Protein AF-A0A251PE05-F1 (afdb_monomer_lite)

Structure (mmCIF, N/CA/C/O backbone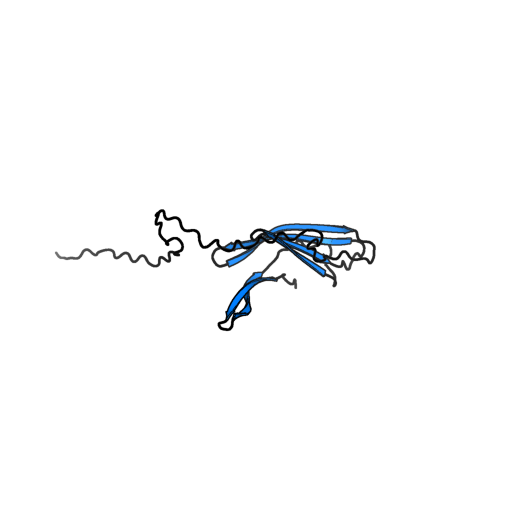):
data_AF-A0A251PE05-F1
#
_entry.id   AF-A0A251PE05-F1
#
loop_
_atom_site.group_PDB
_atom_site.id
_atom_site.type_symbol
_atom_site.label_atom_id
_atom_site.label_alt_id
_atom_site.label_comp_id
_atom_site.label_asym_id
_atom_site.label_entity_id
_atom_site.label_seq_id
_atom_site.pdbx_PDB_ins_code
_atom_site.Cartn_x
_atom_site.Cartn_y
_atom_site.Cartn_z
_atom_site.occupancy
_atom_site.B_iso_or_equiv
_atom_site.auth_seq_id
_atom_site.auth_comp_id
_atom_site.auth_asym_id
_atom_site.auth_atom_id
_atom_site.pdbx_PDB_model_num
ATOM 1 N N . MET A 1 1 ? -2.416 17.871 -9.476 1.00 34.09 1 MET A N 1
ATOM 2 C CA . MET A 1 1 ? -3.006 17.871 -8.120 1.00 34.09 1 MET A CA 1
ATOM 3 C C . MET A 1 1 ? -2.885 16.448 -7.616 1.00 34.09 1 MET A C 1
ATOM 5 O O . MET A 1 1 ? -3.529 15.581 -8.189 1.00 34.09 1 MET A O 1
ATOM 9 N N . PHE A 1 2 ? -1.984 16.193 -6.669 1.00 45.25 2 PHE A N 1
ATOM 10 C CA . PHE A 1 2 ? -1.748 14.848 -6.146 1.00 45.25 2 PHE A CA 1
ATOM 11 C C . PHE A 1 2 ? -3.002 14.372 -5.404 1.00 45.25 2 PHE A C 1
ATOM 13 O O . PHE A 1 2 ? -3.528 15.097 -4.556 1.00 45.25 2 PHE A O 1
ATOM 20 N N . LYS A 1 3 ? -3.523 13.194 -5.762 1.00 50.09 3 LYS A N 1
ATOM 21 C CA . LYS A 1 3 ? -4.508 12.508 -4.925 1.00 50.09 3 LYS A CA 1
ATOM 22 C C . LYS A 1 3 ? -3.744 12.027 -3.699 1.00 50.09 3 LYS A C 1
ATOM 24 O O . LYS A 1 3 ? -2.828 11.228 -3.828 1.00 50.09 3 LYS A O 1
ATOM 29 N N . VAL A 1 4 ? -4.083 12.569 -2.539 1.00 58.62 4 VAL A N 1
ATOM 30 C CA . VAL A 1 4 ? -3.604 12.024 -1.272 1.00 58.62 4 VAL A CA 1
ATOM 31 C C . VAL A 1 4 ? -4.380 10.733 -1.046 1.00 58.62 4 VAL A C 1
ATOM 33 O O . VAL A 1 4 ? -5.612 10.777 -1.038 1.00 58.62 4 VAL A O 1
ATOM 36 N N . ASP A 1 5 ? -3.676 9.611 -0.911 1.00 68.25 5 ASP A N 1
ATOM 37 C CA . ASP A 1 5 ? -4.307 8.331 -0.595 1.00 68.25 5 ASP A CA 1
ATOM 38 C C . ASP A 1 5 ? -4.992 8.441 0.787 1.00 68.25 5 ASP A C 1
ATOM 40 O O . ASP A 1 5 ? -4.461 9.027 1.741 1.00 68.25 5 ASP A O 1
ATOM 44 N N . GLU A 1 6 ? -6.231 7.952 0.869 1.00 74.56 6 GLU A N 1
ATOM 45 C CA . GLU A 1 6 ? -7.072 8.020 2.066 1.00 74.56 6 GLU A CA 1
ATOM 46 C C . GLU A 1 6 ? -7.313 6.608 2.594 1.00 74.56 6 GLU A C 1
ATOM 48 O O . GLU A 1 6 ? -7.803 5.747 1.866 1.00 74.56 6 GLU A O 1
ATOM 53 N N . ILE A 1 7 ? -7.026 6.384 3.878 1.00 77.69 7 ILE A N 1
ATOM 54 C CA . ILE A 1 7 ? -7.301 5.106 4.541 1.00 77.69 7 ILE A CA 1
ATOM 55 C C . ILE A 1 7 ? -8.553 5.265 5.398 1.00 77.69 7 ILE A C 1
ATOM 57 O O . ILE A 1 7 ? -8.659 6.182 6.216 1.00 77.69 7 ILE A O 1
ATOM 61 N N . ILE A 1 8 ? -9.525 4.373 5.212 1.00 80.25 8 ILE A N 1
ATOM 62 C CA . ILE A 1 8 ? -10.790 4.394 5.950 1.00 80.25 8 ILE A CA 1
ATOM 63 C C . ILE A 1 8 ? -10.876 3.139 6.811 1.00 80.25 8 ILE A C 1
ATOM 65 O O . ILE A 1 8 ? -10.857 2.025 6.294 1.00 80.25 8 ILE A O 1
ATOM 69 N N . ALA A 1 9 ? -11.005 3.330 8.123 1.00 78.50 9 ALA A N 1
ATOM 70 C CA . ALA A 1 9 ? -11.204 2.238 9.062 1.00 78.50 9 ALA A CA 1
ATOM 71 C C . ALA A 1 9 ? -12.698 1.976 9.273 1.00 78.50 9 ALA A C 1
ATOM 73 O O . ALA A 1 9 ? -13.476 2.901 9.538 1.00 78.50 9 ALA A O 1
ATOM 74 N N . TYR A 1 10 ? -13.083 0.703 9.209 1.00 82.25 10 TYR A N 1
ATOM 75 C CA . TYR A 1 10 ? -14.439 0.246 9.485 1.00 82.25 10 TYR A CA 1
ATOM 76 C C . TYR A 1 10 ? -14.456 -0.751 10.643 1.00 82.25 10 TYR A C 1
ATOM 78 O O . TYR A 1 10 ? -13.559 -1.574 10.790 1.00 82.25 10 TYR A O 1
ATOM 86 N N . PHE A 1 11 ? -15.521 -0.699 11.433 1.00 79.38 11 PHE A N 1
ATOM 87 C CA . PHE A 1 11 ? -15.860 -1.684 12.445 1.00 79.38 11 PHE A CA 1
ATOM 88 C C . PHE A 1 11 ? -17.027 -2.536 11.952 1.00 79.38 11 PHE A C 1
ATOM 90 O O . PHE A 1 11 ? -18.100 -2.009 11.639 1.00 79.38 11 PHE A O 1
ATOM 97 N N . LEU A 1 12 ? -16.829 -3.853 11.897 1.00 88.38 12 LEU A N 1
ATOM 98 C CA . LEU A 1 12 ? -17.906 -4.792 11.616 1.00 88.38 12 LEU A CA 1
ATOM 99 C C . LEU A 1 12 ? -18.671 -5.074 12.908 1.00 88.38 12 LEU A C 1
ATOM 101 O O . LEU A 1 12 ? -18.186 -5.754 13.808 1.00 88.38 12 LEU A O 1
ATOM 105 N N . LYS A 1 13 ? -19.897 -4.566 12.991 1.00 89.56 13 LYS A N 1
ATOM 106 C CA . LYS A 1 13 ? -20.795 -4.825 14.111 1.00 89.56 13 LYS A CA 1
ATOM 107 C C . LYS A 1 13 ? -21.740 -5.966 13.759 1.00 89.56 13 LYS A C 1
ATOM 109 O O . LYS A 1 13 ? -22.472 -5.884 12.775 1.00 89.56 13 LYS A O 1
ATOM 114 N N . ARG A 1 14 ? -21.761 -6.996 14.602 1.00 91.12 14 ARG A N 1
ATOM 115 C CA . ARG A 1 14 ? -22.740 -8.087 14.568 1.00 91.12 14 ARG A CA 1
ATOM 116 C C . ARG A 1 14 ? -23.837 -7.816 15.597 1.00 91.12 14 ARG A C 1
ATOM 118 O O . ARG A 1 14 ? -23.546 -7.442 16.731 1.00 91.12 14 ARG A O 1
ATOM 125 N N . LYS A 1 15 ? -25.095 -8.017 15.214 1.00 90.56 15 LYS A N 1
ATOM 126 C CA . LYS A 1 15 ? -26.261 -7.967 16.099 1.00 90.56 15 LYS A CA 1
ATOM 127 C C . LYS A 1 15 ? -27.086 -9.232 15.891 1.00 90.56 15 LYS A C 1
ATOM 129 O O . LYS A 1 15 ? -27.412 -9.564 14.758 1.00 90.56 15 LYS A O 1
ATOM 134 N N . VAL A 1 16 ? -27.421 -9.918 16.979 1.00 88.62 16 VAL A N 1
ATOM 135 C CA . VAL A 1 16 ? -28.413 -10.999 16.958 1.00 88.62 16 VAL A CA 1
ATOM 136 C C . VAL A 1 16 ? -29.773 -10.366 17.230 1.00 88.62 16 VAL A C 1
ATOM 138 O O . VAL A 1 16 ? -29.917 -9.598 18.182 1.00 88.62 16 VAL A O 1
ATOM 141 N N . ASN A 1 17 ? -30.727 -10.613 16.345 1.00 85.81 17 ASN A N 1
ATOM 142 C CA . ASN A 1 17 ? -32.100 -10.156 16.474 1.00 85.81 17 ASN A CA 1
ATOM 143 C C . ASN A 1 17 ? -32.926 -11.186 17.253 1.00 85.81 17 ASN A C 1
ATOM 145 O O . ASN A 1 17 ? -32.530 -12.345 17.387 1.00 85.81 17 ASN A O 1
ATOM 149 N N . ASP A 1 18 ? -34.085 -10.753 17.743 1.00 87.56 18 ASP A N 1
ATOM 150 C CA . ASP A 1 18 ? -34.964 -11.567 18.591 1.00 87.56 18 ASP A CA 1
ATOM 151 C C . ASP A 1 18 ? -35.447 -12.852 17.889 1.00 87.56 18 ASP A C 1
ATOM 153 O O . ASP A 1 18 ? -35.665 -13.867 18.545 1.00 87.56 18 ASP A O 1
ATOM 157 N N . ASP A 1 19 ? -35.504 -12.844 16.553 1.00 86.88 19 ASP A N 1
ATOM 158 C CA . ASP A 1 19 ? -35.869 -13.993 15.710 1.00 86.88 19 ASP A CA 1
ATOM 159 C C . ASP A 1 19 ? -34.693 -14.957 15.428 1.00 86.88 19 ASP A C 1
ATOM 161 O O . ASP A 1 19 ? -34.750 -15.762 14.503 1.00 86.88 19 ASP A O 1
ATOM 165 N N . CYS A 1 20 ? -33.593 -14.862 16.187 1.00 78.12 20 CYS A N 1
ATOM 166 C CA . CYS A 1 20 ? -32.314 -15.553 15.944 1.00 78.12 20 CYS A CA 1
ATOM 167 C C . CYS A 1 20 ? -31.598 -15.176 14.631 1.00 78.12 20 CYS A C 1
ATOM 169 O O . CYS A 1 20 ? -30.539 -15.732 14.329 1.00 78.12 20 CYS A O 1
ATOM 171 N N . ASP A 1 21 ? -32.107 -14.192 13.890 1.00 88.88 21 ASP A N 1
ATOM 172 C CA . ASP A 1 21 ? -31.444 -13.646 12.710 1.00 88.88 21 ASP A CA 1
ATOM 173 C C . ASP A 1 21 ? -30.187 -12.855 13.086 1.00 88.88 21 ASP A C 1
ATOM 175 O O . ASP A 1 21 ? -30.167 -12.077 14.043 1.00 88.88 21 ASP A O 1
ATOM 179 N N . ILE A 1 22 ? -29.125 -13.009 12.297 1.00 91.12 22 ILE A N 1
ATOM 180 C CA . ILE A 1 22 ? -27.871 -12.279 12.489 1.00 91.12 22 ILE A CA 1
ATOM 181 C C . ILE A 1 22 ? -27.808 -11.132 11.482 1.00 91.12 22 ILE A C 1
ATOM 183 O O . ILE A 1 22 ? -27.758 -11.349 10.274 1.00 91.12 22 ILE A O 1
ATOM 187 N N . ALA A 1 23 ? -27.761 -9.900 11.984 1.00 91.69 23 ALA A N 1
ATOM 188 C CA . ALA A 1 23 ? -27.522 -8.705 11.190 1.00 91.69 23 ALA A CA 1
ATOM 189 C C . ALA A 1 23 ? -26.065 -8.245 11.334 1.00 91.69 23 ALA A C 1
ATOM 191 O O . ALA A 1 23 ? -25.534 -8.143 12.443 1.00 91.69 23 ALA A O 1
ATOM 192 N N . TYR A 1 24 ? -25.441 -7.911 10.208 1.00 91.12 24 TYR A N 1
ATOM 193 C CA . TYR A 1 24 ? -24.123 -7.288 10.159 1.00 91.12 24 TYR A CA 1
ATOM 194 C C . TYR A 1 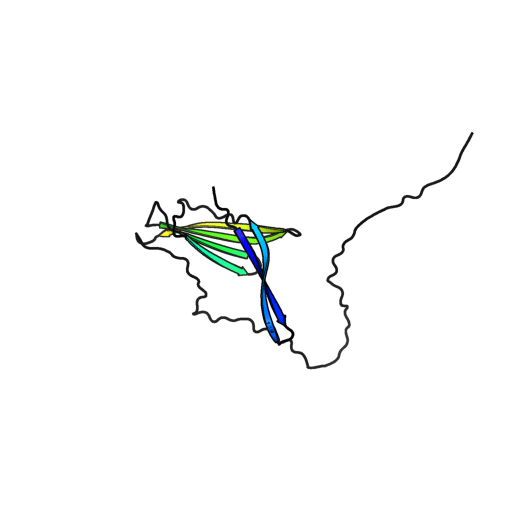24 ? -24.258 -5.846 9.677 1.00 91.12 24 TYR A C 1
ATOM 196 O O . TYR A 1 24 ? -25.009 -5.556 8.748 1.00 91.12 24 TYR A O 1
ATOM 204 N N . SER A 1 25 ? -23.515 -4.934 10.294 1.00 90.69 25 SER A N 1
ATOM 205 C CA . SER A 1 25 ? -23.417 -3.543 9.853 1.00 90.69 25 SER A CA 1
ATOM 206 C C . SER A 1 25 ? -21.968 -3.083 9.897 1.00 90.69 25 SER A C 1
ATOM 208 O O . SER A 1 25 ? -21.287 -3.298 10.898 1.00 90.69 25 SER A O 1
ATOM 210 N N . LEU A 1 26 ? -21.518 -2.416 8.838 1.00 91.00 26 LEU A N 1
ATOM 211 C CA . LEU A 1 26 ? -20.235 -1.721 8.803 1.00 91.00 26 LEU A CA 1
ATOM 212 C C . LEU A 1 26 ? -20.417 -0.309 9.353 1.00 91.00 26 LEU A C 1
ATOM 214 O O . LEU A 1 26 ? -21.235 0.462 8.854 1.00 91.00 26 LEU A O 1
ATOM 218 N N . VAL A 1 27 ? -19.647 0.029 10.379 1.00 84.88 27 VAL A N 1
ATOM 219 C CA . VAL A 1 27 ? -19.604 1.370 10.961 1.00 84.88 27 VAL A CA 1
ATOM 220 C C . VAL A 1 27 ? -18.263 1.985 10.601 1.00 84.88 27 VAL A C 1
ATOM 222 O O . VAL A 1 27 ? -17.223 1.455 10.976 1.00 84.88 27 VAL A O 1
ATOM 225 N N . GLN A 1 28 ? -18.266 3.094 9.867 1.00 83.38 28 GLN A N 1
ATOM 226 C CA . GLN A 1 28 ? -17.037 3.840 9.615 1.00 83.38 28 GLN A CA 1
ATOM 227 C C . GLN A 1 28 ? -16.551 4.451 10.934 1.00 83.38 28 GLN A C 1
ATOM 229 O O . GLN A 1 28 ? -17.280 5.218 11.560 1.00 83.38 28 GLN A O 1
ATOM 234 N N . LEU A 1 29 ? -15.336 4.104 11.356 1.00 77.38 29 LEU A N 1
ATOM 235 C CA . LEU A 1 29 ? -14.752 4.607 12.598 1.00 77.38 29 LEU A CA 1
ATOM 236 C C . LEU A 1 29 ? -14.087 5.961 12.369 1.00 77.38 29 LEU A C 1
ATOM 238 O O . LEU A 1 29 ? -14.463 6.965 12.968 1.00 77.38 29 LEU A O 1
ATOM 242 N N . TYR A 1 30 ? -13.101 5.993 11.479 1.00 76.12 30 TYR A N 1
ATOM 243 C CA . TYR A 1 30 ? -12.327 7.191 11.194 1.00 76.12 30 TYR A CA 1
ATOM 244 C C . TYR A 1 30 ? -11.742 7.144 9.786 1.00 76.12 30 TYR A C 1
ATOM 246 O O . TYR A 1 30 ? -11.592 6.090 9.165 1.00 76.12 30 TYR A O 1
ATOM 254 N N . LYS A 1 31 ? -11.439 8.337 9.279 1.00 78.38 31 LYS A N 1
ATOM 255 C CA . LYS A 1 31 ? -10.793 8.562 7.992 1.00 78.38 31 LYS A CA 1
ATOM 256 C C . LYS A 1 31 ? -9.410 9.141 8.256 1.00 78.38 31 LYS A C 1
ATOM 258 O O . LYS A 1 31 ? -9.302 10.270 8.733 1.00 78.38 31 LYS A O 1
ATOM 263 N N . LEU A 1 32 ? -8.383 8.363 7.954 1.00 75.19 32 LEU A N 1
ATOM 264 C CA . LEU A 1 32 ? -6.993 8.772 8.061 1.00 75.19 32 LEU A CA 1
ATOM 265 C C . LEU A 1 32 ? -6.581 9.417 6.739 1.00 75.19 32 LEU A C 1
ATOM 267 O O . LEU A 1 32 ? -6.745 8.833 5.665 1.00 75.19 32 LEU A O 1
ATOM 271 N N . LYS A 1 33 ? -6.085 10.650 6.814 1.00 73.81 33 LYS A N 1
ATOM 272 C CA . LYS A 1 33 ? -5.537 11.355 5.655 1.00 73.81 33 LYS A CA 1
ATOM 273 C C . LYS A 1 33 ? -4.028 11.166 5.624 1.00 73.81 33 LYS A C 1
ATOM 275 O O . LYS A 1 33 ? -3.401 11.328 6.665 1.00 73.81 33 LYS A O 1
ATOM 280 N N . GLY A 1 34 ? -3.481 10.956 4.429 1.00 69.31 34 GLY A N 1
ATOM 281 C CA . GLY A 1 34 ? -2.052 11.127 4.184 1.00 69.31 34 GLY A CA 1
ATOM 282 C C . GLY A 1 34 ? -1.223 9.902 4.519 1.00 69.31 34 GLY A C 1
ATOM 283 O O . GLY A 1 34 ? -0.417 9.948 5.439 1.00 69.31 34 GLY A O 1
ATOM 284 N N . LEU A 1 35 ? -1.375 8.834 3.735 1.00 80.25 35 LEU A N 1
ATOM 285 C CA . LEU A 1 35 ? -0.299 7.855 3.647 1.00 80.25 35 LEU A CA 1
ATOM 286 C C . LEU A 1 35 ? 0.838 8.470 2.818 1.00 80.25 35 LEU A C 1
ATOM 288 O O . LEU A 1 35 ? 0.692 8.669 1.612 1.00 80.25 35 LEU A O 1
ATOM 292 N N . GLU A 1 36 ? 1.947 8.812 3.473 1.00 80.50 36 GLU A N 1
ATOM 293 C CA . GLU A 1 36 ? 3.154 9.284 2.794 1.00 80.50 36 GLU A CA 1
ATOM 294 C C . GLU A 1 36 ? 3.893 8.085 2.196 1.00 80.50 36 GLU A C 1
ATOM 296 O O . GLU A 1 36 ? 4.537 7.316 2.909 1.00 80.50 36 GLU A O 1
ATOM 301 N N . ILE A 1 37 ? 3.764 7.916 0.882 1.00 82.69 37 ILE A N 1
ATOM 302 C CA . ILE A 1 37 ? 4.447 6.876 0.112 1.00 82.69 37 ILE A CA 1
ATOM 303 C C . ILE A 1 37 ? 5.646 7.523 -0.573 1.00 82.69 37 ILE A C 1
ATOM 305 O O . ILE A 1 37 ? 5.508 8.579 -1.186 1.00 82.69 37 ILE A O 1
ATOM 309 N N . ALA A 1 38 ? 6.814 6.890 -0.491 1.00 83.88 38 ALA A N 1
ATOM 310 C CA . ALA A 1 38 ? 7.977 7.311 -1.252 1.00 83.88 38 ALA A CA 1
ATOM 311 C C . ALA A 1 38 ? 7.673 7.260 -2.753 1.00 83.88 38 ALA A C 1
ATOM 313 O O . ALA A 1 38 ? 7.249 6.228 -3.287 1.00 83.88 38 ALA A O 1
ATOM 314 N N . ASP A 1 39 ? 7.915 8.383 -3.423 1.00 85.06 39 ASP A N 1
ATOM 315 C CA . ASP A 1 39 ? 7.662 8.507 -4.847 1.00 85.06 39 ASP A CA 1
ATOM 316 C C . ASP A 1 39 ? 8.710 7.726 -5.653 1.00 85.06 39 ASP A C 1
ATOM 318 O O . ASP A 1 39 ? 9.917 7.864 -5.410 1.00 85.06 39 ASP A O 1
ATOM 322 N N . PRO A 1 40 ? 8.281 6.914 -6.630 1.00 85.62 40 PRO A N 1
ATOM 323 C CA . PRO A 1 40 ? 9.207 6.293 -7.556 1.00 85.62 40 PRO A CA 1
ATOM 324 C C . PRO A 1 40 ? 9.876 7.343 -8.461 1.00 85.62 40 PRO A C 1
ATOM 326 O O . PRO A 1 40 ? 9.282 8.387 -8.737 1.00 85.62 40 PRO A O 1
ATOM 329 N N . PRO A 1 41 ? 11.092 7.071 -8.981 1.00 85.62 41 PRO A N 1
ATOM 330 C CA . PRO A 1 41 ? 11.767 7.953 -9.938 1.00 85.62 41 PRO A CA 1
ATOM 331 C C . PRO A 1 41 ? 10.927 8.288 -11.178 1.00 85.62 41 PRO A C 1
ATOM 333 O O . PRO A 1 41 ? 11.112 9.346 -11.774 1.00 85.62 41 PRO A O 1
ATOM 336 N N . LEU A 1 42 ? 10.022 7.382 -11.559 1.00 85.06 42 LEU A N 1
ATOM 337 C CA . LEU A 1 42 ? 9.115 7.502 -12.695 1.00 85.06 42 LEU A CA 1
ATOM 338 C C . LEU A 1 42 ? 7.678 7.307 -12.219 1.00 85.06 42 LEU A C 1
ATOM 340 O O . LEU A 1 42 ? 7.415 6.415 -11.414 1.00 85.06 42 LEU A O 1
ATOM 344 N N . GLN A 1 43 ? 6.758 8.141 -12.708 1.00 83.19 43 GLN A N 1
ATOM 345 C CA . GLN A 1 43 ? 5.356 8.074 -12.300 1.00 83.19 43 GLN A CA 1
ATOM 346 C C . GLN A 1 43 ? 4.709 6.772 -12.766 1.00 83.19 43 GLN A C 1
ATOM 348 O O . GLN A 1 43 ? 5.015 6.249 -13.839 1.00 83.19 43 GLN A O 1
ATOM 353 N N . PHE A 1 44 ? 3.777 6.273 -11.956 1.00 85.75 44 PHE A N 1
ATOM 354 C CA . PHE A 1 44 ? 2.958 5.152 -12.375 1.00 85.75 44 PHE A CA 1
ATOM 355 C C . PHE A 1 44 ? 1.983 5.578 -13.474 1.00 85.75 44 PHE A C 1
ATOM 357 O O . PHE A 1 44 ? 1.312 6.602 -13.342 1.00 85.75 44 PHE A O 1
ATOM 364 N N . GLY A 1 45 ? 1.895 4.762 -14.522 1.00 82.88 45 GLY A N 1
ATOM 365 C CA . GLY A 1 45 ? 0.877 4.883 -15.560 1.00 82.88 45 GLY A CA 1
ATOM 366 C C . GLY A 1 45 ? -0.481 4.335 -15.116 1.00 82.88 45 GLY A C 1
ATOM 367 O O . GLY A 1 45 ? -0.767 4.188 -13.928 1.00 82.88 45 GLY A O 1
ATOM 368 N N . GLU A 1 46 ? -1.333 3.996 -16.084 1.00 81.44 46 GLU A N 1
ATOM 369 C CA . GLU A 1 46 ? -2.741 3.655 -15.819 1.00 81.44 46 GLU A CA 1
ATOM 370 C C . GLU A 1 46 ? -2.954 2.363 -15.012 1.00 81.44 46 GLU A C 1
ATOM 372 O O . GLU A 1 46 ? -3.939 2.243 -14.280 1.00 81.44 46 GLU A O 1
ATOM 377 N N . PHE A 1 47 ? -2.047 1.392 -15.118 1.00 85.31 47 PHE A N 1
ATOM 378 C CA . PHE A 1 47 ? -2.190 0.099 -14.450 1.00 85.31 47 PHE A CA 1
ATOM 379 C C . PHE A 1 47 ? -1.431 0.096 -13.127 1.00 85.31 47 PHE A C 1
ATOM 381 O O . PHE A 1 47 ? -0.232 -0.164 -13.097 1.00 85.31 47 PHE A O 1
ATOM 388 N N . VAL A 1 48 ? -2.136 0.378 -12.033 1.00 89.19 48 VAL A N 1
ATOM 389 C CA . VAL A 1 48 ? -1.599 0.348 -10.665 1.00 89.19 48 VAL A CA 1
ATOM 390 C C . VAL A 1 48 ? -2.237 -0.800 -9.896 1.00 89.19 48 VAL A C 1
ATOM 392 O O . VAL A 1 48 ? -3.452 -0.983 -9.942 1.00 89.19 48 VAL A O 1
ATOM 395 N N . THR A 1 49 ? -1.418 -1.548 -9.163 1.00 90.81 49 THR A N 1
ATOM 396 C CA . THR A 1 49 ? -1.872 -2.539 -8.184 1.00 90.81 49 THR A CA 1
ATOM 397 C C . THR A 1 49 ? -1.249 -2.248 -6.833 1.00 90.81 49 THR A C 1
ATOM 399 O O . THR A 1 49 ? -0.071 -1.892 -6.753 1.00 90.81 49 THR A O 1
ATOM 402 N N . ASP A 1 50 ? -2.027 -2.413 -5.774 1.00 90.38 50 ASP A N 1
ATOM 403 C CA . ASP A 1 50 ? -1.576 -2.248 -4.405 1.00 90.38 50 ASP A CA 1
ATOM 404 C C . ASP A 1 50 ? -2.068 -3.383 -3.504 1.00 90.38 50 ASP A C 1
ATOM 406 O O . ASP A 1 50 ? -2.956 -4.167 -3.848 1.00 90.38 50 ASP A O 1
ATOM 410 N N . TYR A 1 51 ? -1.410 -3.517 -2.358 1.00 88.06 51 TYR A N 1
ATOM 411 C CA . TYR A 1 51 ? -1.741 -4.492 -1.341 1.00 88.06 51 TYR A CA 1
ATOM 412 C C . TYR A 1 51 ? -1.420 -3.947 0.046 1.00 88.06 51 TYR A C 1
ATOM 414 O O . TYR A 1 51 ? -0.384 -3.317 0.258 1.00 88.06 51 TYR A O 1
ATOM 422 N N . LEU A 1 52 ? -2.310 -4.210 1.002 1.00 87.31 52 LEU A N 1
ATOM 423 C CA . LEU A 1 52 ? -2.162 -3.794 2.390 1.00 87.31 52 LEU A CA 1
ATOM 424 C C . LEU A 1 52 ? -2.039 -5.029 3.285 1.00 87.31 52 LEU A C 1
ATOM 426 O O . LEU A 1 52 ? -2.967 -5.828 3.386 1.00 87.31 52 LEU A O 1
ATOM 430 N N . VAL A 1 53 ? -0.891 -5.169 3.940 1.00 86.31 53 VAL A N 1
ATOM 431 C CA . VAL A 1 53 ? -0.550 -6.273 4.841 1.00 86.31 53 VAL A CA 1
ATOM 432 C C . VAL A 1 53 ? -0.680 -5.802 6.285 1.00 86.31 53 VAL A C 1
ATOM 434 O O . VAL A 1 53 ? -0.121 -4.768 6.646 1.00 86.31 53 VAL A O 1
ATOM 437 N N . HIS A 1 54 ? -1.377 -6.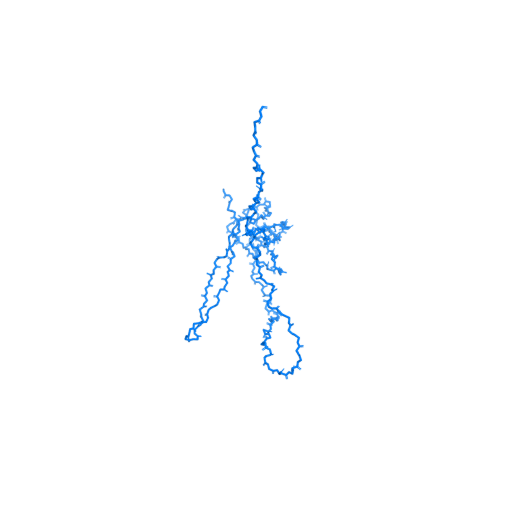566 7.126 1.00 86.56 54 HIS A N 1
ATOM 438 C CA . HIS A 1 54 ? -1.388 -6.362 8.578 1.00 86.56 54 HIS A CA 1
ATOM 439 C C . HIS A 1 54 ? -0.224 -7.135 9.209 1.00 86.56 54 HIS A C 1
ATOM 441 O O . HIS A 1 54 ? -0.104 -8.338 8.990 1.00 86.56 54 HIS A O 1
ATOM 447 N N . LEU A 1 55 ? 0.643 -6.454 9.965 1.00 84.69 55 LEU A N 1
ATOM 448 C CA . LEU A 1 55 ? 1.797 -7.079 10.628 1.00 84.69 55 LEU A CA 1
ATOM 449 C C . LEU A 1 55 ? 1.513 -7.497 12.082 1.00 84.69 55 LEU A C 1
ATOM 451 O O . LEU A 1 55 ? 2.402 -8.005 12.764 1.00 84.69 55 LEU A O 1
ATOM 455 N N . GLY A 1 56 ? 0.288 -7.286 12.570 1.00 78.75 56 GLY A N 1
ATOM 456 C CA . GLY A 1 56 ? -0.038 -7.336 13.994 1.00 78.75 56 GLY A CA 1
ATOM 457 C C . GLY A 1 56 ? -0.188 -5.936 14.596 1.00 78.75 56 GLY A C 1
ATOM 458 O O . GLY A 1 56 ? 0.301 -4.945 14.061 1.00 78.75 56 GLY A O 1
ATOM 459 N N . ASN A 1 57 ? -0.886 -5.843 15.731 1.00 83.62 57 ASN A N 1
ATOM 460 C CA . ASN A 1 57 ? -1.171 -4.574 16.411 1.00 83.62 57 ASN A CA 1
ATOM 461 C C . ASN A 1 57 ? -1.803 -3.532 15.463 1.00 83.62 57 ASN A C 1
ATOM 463 O O . ASN A 1 57 ? -2.816 -3.809 14.817 1.00 83.62 57 ASN A O 1
ATOM 467 N N . GLN A 1 58 ? -1.221 -2.335 15.406 1.00 85.19 58 GLN A N 1
ATOM 468 C CA . GLN A 1 58 ? -1.627 -1.232 14.540 1.00 85.19 58 GLN A CA 1
ATOM 469 C C . GLN A 1 58 ? -0.609 -0.985 13.416 1.00 85.19 58 GLN A C 1
ATOM 471 O O . GLN A 1 58 ? -0.636 0.086 12.815 1.00 85.19 58 GLN A O 1
ATOM 476 N N . ASP A 1 59 ? 0.257 -1.961 13.129 1.00 89.12 59 ASP A N 1
ATOM 477 C CA . ASP A 1 59 ? 1.321 -1.851 12.133 1.00 89.12 59 ASP A CA 1
ATOM 478 C C . ASP A 1 59 ? 0.867 -2.465 10.805 1.00 89.12 59 ASP A C 1
ATOM 480 O O . ASP A 1 59 ? 0.338 -3.583 10.747 1.00 89.12 59 ASP A O 1
ATOM 484 N N . LEU A 1 60 ? 1.074 -1.727 9.718 1.00 90.62 60 LEU A N 1
ATOM 485 C CA . LEU A 1 60 ? 0.678 -2.117 8.372 1.00 90.62 60 LEU A CA 1
ATOM 486 C C . LEU A 1 60 ? 1.816 -1.891 7.378 1.00 90.62 60 LEU A C 1
ATOM 488 O O . LEU A 1 60 ? 2.631 -0.982 7.526 1.00 90.62 60 LEU A O 1
ATOM 492 N N . VAL A 1 61 ? 1.829 -2.697 6.318 1.00 91.62 61 VAL A N 1
ATOM 493 C CA . VAL A 1 61 ? 2.690 -2.492 5.151 1.00 91.62 61 VAL A CA 1
ATOM 494 C C . VAL A 1 61 ? 1.818 -2.323 3.927 1.00 91.62 61 VAL A C 1
ATOM 496 O O . VAL A 1 61 ? 1.067 -3.218 3.554 1.00 91.62 61 VAL A O 1
ATOM 499 N N . HIS A 1 62 ? 1.943 -1.176 3.282 1.00 91.06 62 HIS A N 1
ATOM 500 C CA . HIS A 1 62 ? 1.378 -0.928 1.973 1.00 91.06 62 HIS A CA 1
ATOM 501 C C . HIS A 1 62 ? 2.436 -1.187 0.905 1.00 91.06 62 HIS A C 1
ATOM 503 O O . HIS A 1 62 ? 3.506 -0.578 0.916 1.00 91.06 62 HIS A O 1
ATOM 509 N N . VAL A 1 63 ? 2.131 -2.088 -0.016 1.00 91.56 63 VAL A N 1
ATOM 510 C CA . VAL A 1 63 ? 2.960 -2.411 -1.172 1.00 91.56 63 VAL A CA 1
ATOM 511 C C . VAL A 1 63 ? 2.214 -1.934 -2.406 1.00 91.56 63 VAL A C 1
ATOM 513 O O . VAL A 1 63 ? 1.071 -2.320 -2.611 1.00 91.56 63 VAL A O 1
ATOM 516 N N . LYS A 1 64 ? 2.839 -1.096 -3.228 1.00 91.81 64 LYS A N 1
ATOM 517 C CA . LYS A 1 64 ? 2.234 -0.515 -4.431 1.00 91.81 64 LYS A CA 1
ATOM 518 C C . LYS A 1 64 ? 3.191 -0.636 -5.602 1.00 91.81 64 LYS A C 1
ATOM 520 O O . LYS A 1 64 ? 4.381 -0.373 -5.461 1.00 91.81 64 LYS A O 1
ATOM 525 N N . THR A 1 65 ? 2.676 -1.006 -6.762 1.00 92.19 65 THR A N 1
ATOM 526 C CA . THR A 1 65 ? 3.427 -1.026 -8.018 1.00 92.19 65 THR A CA 1
ATOM 527 C C . THR A 1 65 ? 2.515 -0.658 -9.177 1.00 92.19 65 THR A C 1
ATOM 529 O O . THR A 1 65 ? 1.291 -0.707 -9.057 1.00 92.19 65 THR A O 1
ATOM 532 N N . GLY A 1 66 ? 3.089 -0.289 -10.311 1.00 90.31 66 GLY A N 1
ATOM 533 C CA . GLY A 1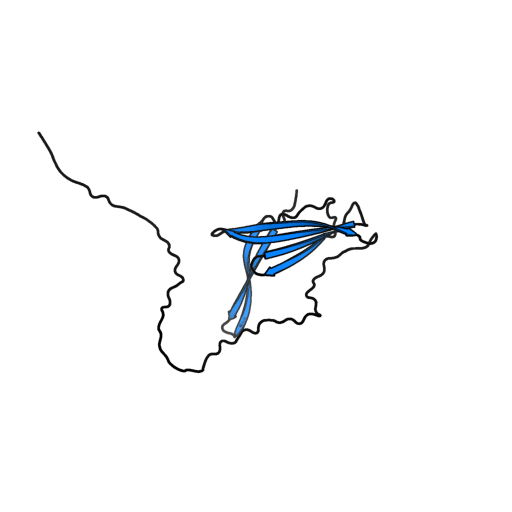 66 ? 2.303 0.008 -11.493 1.00 90.31 66 GLY A CA 1
ATOM 534 C C . GLY A 1 66 ? 3.129 0.058 -12.762 1.00 90.31 66 GLY A C 1
ATOM 535 O O . GLY A 1 66 ? 4.354 -0.081 -12.720 1.00 90.31 66 GLY A O 1
ATOM 536 N N . ALA A 1 67 ? 2.430 0.233 -13.882 1.00 86.19 67 ALA A N 1
ATOM 537 C CA . ALA A 1 67 ? 3.020 0.536 -15.179 1.00 86.19 67 ALA A CA 1
ATOM 538 C C . ALA A 1 67 ? 4.004 1.685 -15.041 1.00 86.19 67 ALA A C 1
ATOM 540 O O . ALA A 1 67 ? 3.743 2.626 -14.294 1.00 86.19 67 ALA A O 1
ATOM 541 N N . ASN A 1 68 ? 5.052 1.673 -15.842 1.00 83.00 68 ASN A N 1
ATOM 542 C CA . ASN A 1 68 ? 5.889 2.836 -16.026 1.00 83.00 68 ASN A CA 1
ATOM 543 C C . ASN A 1 68 ? 5.750 3.288 -17.482 1.00 83.00 68 ASN A C 1
ATOM 545 O O . ASN A 1 68 ? 6.045 2.531 -18.402 1.00 83.00 68 ASN A O 1
ATOM 549 N N . GLU A 1 69 ? 5.231 4.499 -17.692 1.00 73.94 69 GLU A N 1
ATOM 550 C CA . GLU A 1 69 ? 4.948 5.012 -19.043 1.00 73.94 69 GLU A CA 1
ATOM 551 C C . GLU A 1 69 ? 6.225 5.250 -19.857 1.00 73.94 69 GLU A C 1
ATOM 553 O O . GLU A 1 69 ? 6.192 5.233 -21.086 1.00 73.94 69 GLU A O 1
ATOM 558 N N . GLU A 1 70 ? 7.349 5.465 -19.173 1.00 80.75 70 GLU A N 1
ATOM 559 C CA . GLU A 1 70 ? 8.627 5.808 -19.793 1.00 80.75 70 GLU A CA 1
ATOM 560 C C . GLU A 1 70 ? 9.559 4.597 -19.958 1.00 80.75 70 GLU A C 1
ATOM 562 O O . GLU A 1 70 ? 10.551 4.690 -20.682 1.00 80.75 70 GLU A O 1
ATOM 567 N N . CYS A 1 71 ? 9.270 3.465 -19.303 1.00 80.25 71 CYS A N 1
ATOM 568 C CA . CYS A 1 71 ? 10.100 2.260 -19.356 1.00 80.25 71 CYS A CA 1
ATOM 569 C C . CYS A 1 71 ? 9.267 0.993 -19.126 1.00 80.25 71 CYS A C 1
ATOM 571 O O . CYS A 1 71 ? 8.693 0.805 -18.059 1.00 80.25 71 CYS A O 1
ATOM 573 N N . ASP A 1 72 ? 9.254 0.097 -20.108 1.00 84.00 72 ASP A N 1
ATOM 574 C CA . ASP A 1 72 ? 8.531 -1.179 -20.082 1.00 84.00 72 ASP A CA 1
ATOM 575 C C . ASP A 1 72 ? 9.381 -2.364 -19.593 1.00 84.00 72 ASP A C 1
ATOM 577 O O . ASP A 1 72 ? 8.894 -3.491 -19.558 1.00 84.00 72 ASP A O 1
ATOM 581 N N . GLU A 1 73 ? 10.632 -2.111 -19.201 1.00 88.81 73 GLU A N 1
ATOM 582 C CA . GLU A 1 73 ? 11.580 -3.112 -18.688 1.00 88.81 73 GLU A CA 1
ATOM 583 C C . GLU A 1 73 ? 11.749 -3.043 -17.159 1.00 88.81 73 GLU A C 1
ATOM 585 O O . GLU A 1 73 ? 12.281 -3.969 -16.551 1.00 88.81 73 GLU A O 1
ATOM 590 N N . VAL A 1 74 ? 11.299 -1.960 -16.511 1.00 89.69 74 VAL A N 1
ATOM 591 C CA . VAL A 1 74 ? 11.448 -1.765 -15.060 1.00 89.69 74 VAL A CA 1
ATOM 592 C C . VAL A 1 74 ? 10.167 -1.214 -14.443 1.00 89.69 74 VAL A C 1
ATOM 594 O O . VAL A 1 74 ? 9.710 -0.118 -14.782 1.00 89.69 74 VAL A O 1
ATOM 597 N N . GLN A 1 75 ? 9.643 -1.928 -13.446 1.00 91.38 75 GLN A N 1
ATOM 598 C CA . GLN A 1 75 ? 8.569 -1.448 -12.579 1.00 91.38 75 GLN A CA 1
ATOM 599 C C . GLN A 1 75 ? 9.096 -1.092 -11.195 1.00 91.38 75 GLN A C 1
ATOM 601 O O . GLN A 1 75 ? 9.961 -1.763 -10.642 1.00 91.38 75 GLN A O 1
ATOM 606 N N . HIS A 1 76 ? 8.549 -0.033 -10.606 1.00 92.88 76 HIS A N 1
ATOM 607 C CA . HIS A 1 76 ? 8.903 0.364 -9.250 1.00 92.88 76 HIS A CA 1
ATOM 608 C C . HIS A 1 76 ? 7.917 -0.225 -8.243 1.00 92.88 76 HIS A C 1
ATOM 610 O O . HIS A 1 76 ? 6.700 -0.199 -8.443 1.00 92.88 76 HIS A O 1
ATOM 616 N N . LEU A 1 77 ? 8.457 -0.743 -7.147 1.00 92.88 77 LEU A N 1
ATOM 617 C CA . LEU A 1 77 ? 7.721 -1.232 -5.997 1.00 92.88 77 LEU A CA 1
ATOM 618 C C . LEU A 1 77 ? 7.914 -0.251 -4.841 1.00 92.88 77 LEU A C 1
ATOM 620 O O . LEU A 1 77 ? 9.006 -0.143 -4.284 1.00 92.88 77 LEU A O 1
ATOM 624 N N . CYS A 1 78 ? 6.854 0.457 -4.477 1.00 93.81 78 CYS A N 1
ATOM 625 C CA . CYS A 1 78 ? 6.813 1.305 -3.296 1.00 93.81 78 CYS A CA 1
ATOM 626 C C . CYS A 1 78 ? 6.348 0.460 -2.110 1.00 93.81 78 CYS A C 1
ATOM 628 O O . CYS A 1 78 ? 5.221 -0.034 -2.102 1.00 93.81 78 CYS A O 1
ATOM 630 N N . ILE A 1 79 ? 7.201 0.302 -1.102 1.00 93.94 79 ILE A N 1
ATOM 631 C CA . ILE A 1 79 ? 6.887 -0.413 0.136 1.00 93.94 79 ILE A CA 1
ATOM 632 C C . ILE A 1 79 ? 6.893 0.608 1.264 1.00 93.94 79 ILE A C 1
ATOM 634 O O . ILE A 1 79 ? 7.921 1.216 1.551 1.00 93.94 79 ILE A O 1
ATOM 638 N N . THR A 1 80 ? 5.740 0.806 1.891 1.00 93.44 80 THR A N 1
ATOM 639 C CA . THR A 1 80 ? 5.551 1.764 2.980 1.00 93.44 80 THR A CA 1
ATOM 640 C C . THR A 1 80 ? 5.034 1.045 4.211 1.00 93.44 80 THR A C 1
ATOM 642 O O . THR A 1 80 ? 3.900 0.574 4.227 1.00 93.44 80 THR A O 1
ATOM 645 N N . THR A 1 81 ? 5.862 0.980 5.244 1.00 93.00 81 THR A N 1
ATOM 646 C CA . THR A 1 81 ? 5.478 0.524 6.576 1.00 93.00 81 THR A CA 1
ATOM 647 C C . THR A 1 81 ? 4.996 1.721 7.377 1.00 93.00 81 THR A C 1
ATOM 649 O O . THR A 1 81 ? 5.702 2.725 7.493 1.00 93.00 81 THR A O 1
ATOM 652 N N . PHE A 1 82 ? 3.808 1.619 7.951 1.00 91.56 82 PHE A N 1
ATOM 653 C CA . PHE A 1 82 ? 3.220 2.673 8.760 1.00 91.56 82 PHE A CA 1
ATOM 654 C C . PHE A 1 82 ? 2.429 2.088 9.921 1.00 91.56 82 PHE A C 1
ATOM 656 O O . PHE A 1 82 ? 1.965 0.951 9.871 1.00 91.56 82 PHE A O 1
ATOM 663 N N . GLN A 1 83 ? 2.259 2.891 10.958 1.00 90.69 83 GLN A N 1
ATOM 664 C CA . GLN A 1 83 ? 1.472 2.559 12.128 1.00 90.69 83 GLN A CA 1
ATOM 665 C C . GLN A 1 83 ? 0.250 3.472 12.201 1.00 90.69 83 GLN A C 1
ATOM 667 O O . GLN A 1 83 ? 0.317 4.660 11.885 1.00 90.69 83 GLN A O 1
ATOM 672 N N . ILE A 1 84 ? -0.886 2.927 12.625 1.00 87.81 84 ILE A N 1
ATOM 673 C CA . ILE A 1 84 ? -2.029 3.741 13.039 1.00 87.81 84 ILE A CA 1
ATOM 674 C C . ILE A 1 84 ? -1.810 4.094 14.505 1.00 87.81 84 ILE A C 1
ATOM 676 O O . ILE A 1 84 ? -1.855 3.217 15.352 1.00 87.81 84 ILE A O 1
ATOM 680 N N . VAL A 1 85 ? -1.593 5.366 14.816 1.00 87.00 85 VAL A N 1
ATOM 681 C CA . VAL A 1 85 ? -1.380 5.836 16.190 1.00 87.00 85 VAL A CA 1
ATOM 682 C C . VAL A 1 85 ? -2.612 6.563 16.715 1.00 87.00 85 VAL A C 1
ATOM 684 O O . VAL A 1 85 ? -3.365 7.181 15.954 1.00 87.00 85 VAL A O 1
ATOM 687 N N . GLN A 1 86 ? -2.827 6.494 18.029 1.00 85.44 86 GLN A N 1
ATOM 688 C CA . GLN A 1 86 ? -3.882 7.234 18.714 1.00 85.44 86 GLN A CA 1
ATOM 689 C C . GLN A 1 86 ? -3.273 8.303 19.625 1.00 85.44 86 GLN A C 1
ATOM 691 O O . GLN A 1 86 ? -2.629 7.990 20.623 1.00 85.44 86 GLN A O 1
ATOM 696 N N . GLU A 1 87 ? -3.535 9.570 19.310 1.00 82.12 87 GLU A N 1
ATOM 697 C CA . GLU A 1 87 ? -3.174 10.713 20.148 1.00 82.12 87 GLU A CA 1
ATOM 698 C C . GLU A 1 87 ? -4.459 11.327 20.726 1.00 82.12 87 GLU A C 1
ATOM 700 O O . GLU A 1 87 ? -5.211 12.048 20.059 1.00 82.12 87 GLU A O 1
ATOM 705 N N . GLY A 1 88 ? -4.768 10.972 21.977 1.00 82.25 88 GLY A N 1
ATOM 706 C CA . GLY A 1 88 ? -6.030 11.335 22.623 1.00 82.25 88 GLY A CA 1
ATOM 707 C C . GLY A 1 88 ? -7.240 10.745 21.889 1.00 82.25 88 GLY A C 1
ATOM 708 O O . GLY A 1 88 ? -7.417 9.529 21.832 1.00 82.25 88 GLY A O 1
ATOM 709 N N . THR A 1 89 ? -8.092 11.609 21.328 1.00 76.62 89 THR A N 1
ATOM 710 C CA . THR A 1 89 ? -9.284 11.212 20.549 1.00 76.62 89 THR A CA 1
ATOM 711 C C . THR A 1 89 ? -9.038 11.143 19.040 1.00 76.62 89 THR A C 1
ATOM 713 O O . THR A 1 89 ? -9.970 10.878 18.279 1.00 76.62 89 THR A O 1
ATOM 716 N N . ARG A 1 90 ? -7.811 11.415 18.578 1.00 77.75 90 ARG A N 1
ATOM 717 C CA . ARG A 1 90 ? -7.469 11.439 17.152 1.00 77.75 90 ARG A CA 1
ATOM 718 C C . ARG A 1 90 ? -6.690 10.192 16.764 1.00 77.75 90 ARG A C 1
ATOM 720 O O . ARG A 1 90 ? -5.766 9.793 17.463 1.00 77.75 90 ARG A O 1
ATOM 727 N N . HIS A 1 91 ? -7.046 9.630 15.614 1.00 81.31 91 HIS A N 1
ATOM 728 C CA . HIS A 1 91 ? -6.269 8.589 14.952 1.00 81.31 91 HIS A CA 1
ATOM 729 C C . HIS A 1 91 ? -5.460 9.212 13.813 1.00 81.31 91 HIS A C 1
ATOM 731 O O . HIS A 1 91 ? -5.990 10.040 13.064 1.00 81.31 91 HIS A O 1
ATOM 737 N N . MET A 1 92 ? -4.195 8.822 13.686 1.00 85.12 92 MET A N 1
ATOM 738 C CA . MET A 1 92 ? -3.275 9.319 12.663 1.00 85.12 92 MET A CA 1
ATOM 739 C C . MET A 1 92 ? -2.451 8.169 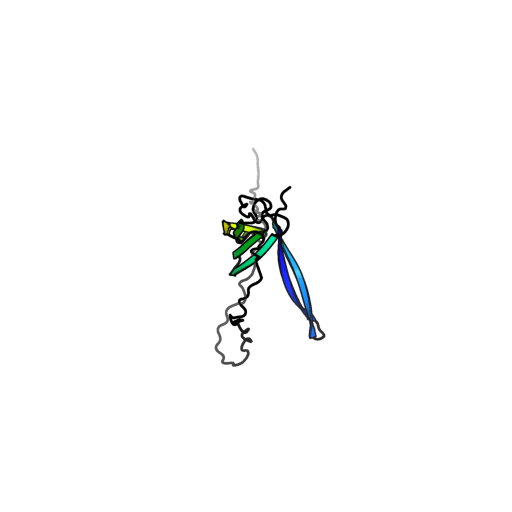12.077 1.00 85.12 92 MET A C 1
ATOM 741 O O . MET A 1 92 ? -2.344 7.109 12.686 1.00 85.12 92 MET A O 1
ATOM 745 N N . ILE A 1 93 ? -1.902 8.377 10.882 1.00 88.31 93 ILE A N 1
ATOM 746 C CA . ILE A 1 93 ? -0.904 7.493 10.276 1.00 88.31 93 ILE A CA 1
ATOM 747 C C . ILE A 1 93 ? 0.474 8.045 10.620 1.00 88.31 93 ILE A C 1
ATOM 749 O O . ILE A 1 93 ? 0.742 9.219 10.375 1.00 88.31 93 ILE A O 1
ATOM 753 N N . GLU A 1 94 ? 1.339 7.196 11.153 1.00 89.19 94 GLU A N 1
ATOM 754 C CA . GLU A 1 94 ? 2.764 7.461 11.296 1.00 89.19 94 GLU A CA 1
ATOM 755 C C . GLU A 1 94 ? 3.526 6.557 10.326 1.00 89.19 94 GLU A C 1
ATOM 757 O O . GLU A 1 94 ? 3.555 5.337 10.488 1.00 89.19 94 GLU A O 1
ATOM 762 N N . THR A 1 95 ? 4.128 7.137 9.287 1.00 90.94 95 THR A N 1
ATOM 763 C CA . THR A 1 95 ? 5.000 6.383 8.380 1.00 90.94 95 THR A CA 1
ATOM 764 C C . THR A 1 95 ? 6.300 6.040 9.104 1.00 90.94 95 THR A C 1
ATOM 766 O O . THR A 1 95 ? 7.076 6.927 9.449 1.00 90.94 95 THR A O 1
ATOM 769 N N . LEU A 1 96 ? 6.555 4.747 9.307 1.00 92.19 96 LEU A N 1
ATOM 770 C CA . LEU A 1 96 ? 7.761 4.244 9.971 1.00 92.19 96 LEU A CA 1
ATOM 771 C C . LEU A 1 96 ? 8.922 4.120 8.986 1.00 92.19 96 LEU A C 1
ATOM 773 O O . LEU A 1 96 ? 10.067 4.449 9.290 1.00 92.19 96 LEU A O 1
ATOM 777 N N . GLN A 1 97 ? 8.622 3.615 7.791 1.00 93.00 97 GLN A N 1
ATOM 778 C CA . GLN A 1 97 ? 9.596 3.411 6.734 1.00 93.00 97 GLN A CA 1
ATOM 779 C C . GLN A 1 97 ? 8.900 3.479 5.383 1.00 93.00 97 GLN A C 1
ATOM 781 O O . GLN A 1 97 ? 7.820 2.928 5.204 1.00 93.00 97 GLN A O 1
ATOM 786 N N . SER A 1 98 ? 9.549 4.094 4.401 1.00 93.06 98 SER A N 1
ATOM 787 C CA . SER A 1 98 ? 9.113 4.010 3.014 1.00 93.06 98 SER A CA 1
ATOM 788 C C . SER A 1 98 ? 10.320 3.826 2.105 1.00 93.06 98 SER A C 1
ATOM 790 O O . SER A 1 98 ? 11.335 4.505 2.270 1.00 93.06 98 SER A O 1
ATOM 792 N N . ILE A 1 99 ? 10.238 2.860 1.195 1.00 95.00 99 ILE A N 1
ATOM 793 C CA . ILE A 1 99 ? 11.301 2.511 0.253 1.00 95.00 99 ILE A CA 1
ATOM 794 C C . ILE A 1 99 ? 10.724 2.294 -1.143 1.00 95.00 99 ILE A C 1
ATOM 796 O O . ILE A 1 99 ? 9.589 1.844 -1.297 1.00 95.00 99 ILE A O 1
ATOM 800 N N . VAL A 1 100 ? 11.542 2.571 -2.156 1.00 94.88 100 VAL A N 1
ATOM 801 C CA . VAL A 1 100 ? 11.247 2.256 -3.554 1.00 94.88 100 VAL A CA 1
ATOM 802 C C . VAL A 1 100 ? 12.293 1.277 -4.058 1.00 94.88 100 VAL A C 1
ATOM 804 O O . VAL A 1 100 ? 13.491 1.530 -3.929 1.00 94.88 100 VAL A O 1
ATOM 807 N N . LEU A 1 101 ? 11.841 0.169 -4.637 1.00 93.94 101 LEU A N 1
ATOM 808 C CA . LEU A 1 101 ? 12.695 -0.857 -5.222 1.00 93.94 101 LEU A CA 1
ATOM 809 C C . LEU A 1 101 ? 12.388 -0.997 -6.718 1.00 93.94 101 LEU A C 1
ATOM 811 O O . LEU A 1 101 ? 11.218 -1.140 -7.070 1.00 93.94 101 LEU A O 1
ATOM 815 N N . PRO A 1 102 ? 13.394 -0.961 -7.605 1.00 92.94 102 PRO A N 1
ATOM 816 C CA . PRO A 1 102 ? 13.198 -1.323 -9.001 1.00 92.94 102 PRO A CA 1
ATOM 817 C C . PRO A 1 102 ? 13.070 -2.846 -9.133 1.00 92.94 102 PRO A C 1
ATOM 819 O O . PRO A 1 102 ? 13.775 -3.603 -8.462 1.00 92.94 102 PRO A O 1
ATOM 822 N N . VAL A 1 103 ? 12.172 -3.284 -10.004 1.00 91.25 103 VAL A N 1
ATOM 823 C CA . VAL A 1 103 ? 11.937 -4.680 -10.363 1.00 91.25 103 VAL A CA 1
ATOM 824 C C . VAL A 1 103 ? 12.100 -4.793 -11.870 1.00 91.25 103 VAL A C 1
ATOM 826 O O . VAL A 1 103 ? 11.338 -4.179 -12.619 1.00 91.25 103 VAL A O 1
ATOM 829 N N . ASP A 1 104 ? 13.089 -5.573 -12.296 1.00 91.81 104 ASP A N 1
ATOM 830 C CA . ASP A 1 104 ? 13.283 -5.891 -13.707 1.00 91.81 104 ASP A CA 1
ATOM 831 C C . ASP A 1 104 ? 12.137 -6.791 -14.181 1.00 91.81 104 ASP A C 1
ATOM 833 O O . ASP A 1 104 ? 11.834 -7.823 -13.571 1.00 91.81 104 ASP A O 1
ATOM 837 N N . ILE A 1 105 ? 11.505 -6.397 -15.278 1.00 90.44 105 ILE A N 1
ATOM 838 C CA . ILE A 1 105 ? 10.452 -7.148 -15.951 1.00 90.44 105 ILE A CA 1
ATOM 839 C C . ILE A 1 105 ? 10.858 -7.389 -17.402 1.00 90.44 105 ILE A C 1
ATOM 841 O O . ILE A 1 105 ? 11.601 -6.622 -18.010 1.00 90.44 105 ILE A O 1
ATOM 845 N N . GLU A 1 106 ? 10.385 -8.488 -17.977 1.00 86.88 106 GLU A N 1
ATOM 846 C CA . GLU A 1 106 ? 10.528 -8.688 -19.417 1.00 86.88 106 GLU A CA 1
ATOM 847 C C . GLU A 1 106 ? 9.701 -7.626 -20.158 1.00 86.88 106 GLU A C 1
ATOM 849 O O . GLU A 1 106 ? 8.576 -7.334 -19.753 1.00 86.88 106 GLU A O 1
ATOM 854 N N . ALA A 1 107 ? 10.251 -7.056 -21.234 1.00 80.25 107 ALA A N 1
ATOM 855 C CA . ALA A 1 107 ? 9.602 -5.985 -21.983 1.00 80.25 107 ALA A CA 1
ATOM 856 C C . ALA A 1 107 ? 8.160 -6.358 -22.377 1.00 80.25 107 ALA A C 1
ATOM 858 O O . ALA A 1 107 ? 7.909 -7.397 -22.996 1.00 80.25 107 ALA A O 1
ATOM 859 N N . GLY A 1 108 ? 7.206 -5.506 -22.002 1.00 74.31 108 GLY A N 1
ATOM 860 C CA . GLY A 1 108 ? 5.777 -5.715 -22.253 1.00 74.31 108 GLY A CA 1
ATOM 861 C C . GLY A 1 108 ? 5.066 -6.681 -21.293 1.00 74.31 108 GLY A C 1
ATOM 862 O O . GLY A 1 108 ? 3.855 -6.877 -21.438 1.00 74.31 108 GLY A O 1
ATOM 863 N N . ASN A 1 109 ? 5.771 -7.260 -20.315 1.00 85.31 109 ASN A N 1
ATOM 864 C CA . ASN A 1 109 ? 5.174 -8.001 -19.201 1.00 85.31 109 ASN A CA 1
ATOM 865 C C . ASN A 1 109 ? 4.879 -7.093 -17.998 1.00 85.31 109 ASN A C 1
ATOM 867 O O . ASN A 1 109 ? 5.166 -5.901 -17.996 1.00 85.31 109 ASN A O 1
ATOM 871 N N . TRP A 1 110 ? 4.225 -7.673 -16.988 1.00 84.19 110 TRP A N 1
ATOM 872 C CA . TRP A 1 110 ? 3.697 -6.953 -15.834 1.00 84.19 110 TRP A CA 1
ATOM 873 C C . TRP A 1 110 ? 3.934 -7.749 -14.551 1.00 84.19 110 TRP A C 1
ATOM 875 O O . TRP A 1 110 ? 3.477 -8.885 -14.415 1.00 84.19 110 TRP A O 1
ATOM 885 N N . PHE A 1 111 ? 4.607 -7.130 -13.591 1.00 88.00 111 PHE A N 1
ATOM 886 C CA . PHE A 1 111 ? 4.632 -7.537 -12.199 1.00 88.00 111 PHE A CA 1
ATOM 887 C C . PHE A 1 111 ? 3.362 -7.027 -11.513 1.00 88.00 111 PHE A C 1
ATOM 889 O O . PHE A 1 111 ? 3.131 -5.822 -11.388 1.00 88.00 111 PHE A O 1
ATOM 896 N N . ILE A 1 112 ? 2.517 -7.967 -11.099 1.00 88.31 112 ILE A N 1
ATOM 897 C CA . ILE A 1 112 ? 1.206 -7.701 -10.508 1.00 88.31 112 ILE A CA 1
ATOM 898 C C . ILE A 1 112 ? 1.237 -8.156 -9.055 1.00 88.31 112 ILE A C 1
ATOM 900 O O . ILE A 1 112 ? 1.601 -9.295 -8.762 1.00 88.31 112 ILE A O 1
ATOM 904 N N . LEU A 1 113 ? 0.799 -7.285 -8.147 1.00 88.69 113 LEU A N 1
ATOM 905 C CA . LEU A 1 113 ? 0.544 -7.680 -6.767 1.00 88.69 113 LEU A CA 1
ATOM 906 C C . LEU A 1 113 ? -0.788 -8.432 -6.708 1.00 88.69 113 LEU A C 1
ATOM 908 O O . LEU A 1 113 ? -1.852 -7.861 -6.940 1.00 88.69 113 LEU A O 1
ATOM 912 N N . THR A 1 114 ? -0.726 -9.729 -6.420 1.00 79.88 114 THR A N 1
ATOM 913 C CA . THR A 1 114 ? -1.903 -10.590 -6.252 1.00 79.88 114 THR A CA 1
ATOM 914 C C . THR A 1 114 ? -2.080 -10.985 -4.790 1.00 79.88 114 THR A C 1
ATOM 916 O O . THR A 1 114 ? -1.096 -11.237 -4.095 1.00 79.88 114 THR A O 1
ATOM 919 N N . PHE A 1 115 ? -3.332 -11.085 -4.333 1.00 69.19 115 PHE A N 1
ATOM 920 C CA . PHE A 1 115 ? -3.677 -11.553 -2.987 1.00 69.19 115 PHE A CA 1
ATOM 921 C C . PHE A 1 115 ? -3.053 -12.924 -2.706 1.00 69.19 115 PHE A C 1
ATOM 923 O O . PHE A 1 115 ? -3.276 -13.874 -3.455 1.00 69.19 115 PHE A O 1
ATOM 930 N N . GLY A 1 116 ? -2.297 -13.021 -1.614 1.00 55.28 116 GLY A N 1
ATOM 931 C CA . GLY A 1 116 ? -1.625 -14.244 -1.199 1.00 55.28 116 GLY A CA 1
ATOM 932 C C . GLY A 1 116 ? -1.773 -14.465 0.297 1.00 55.28 116 GLY A C 1
ATOM 933 O O . GLY A 1 116 ? -0.825 -14.266 1.047 1.00 55.28 116 GLY A O 1
ATOM 934 N N . PHE A 1 117 ? -2.941 -14.942 0.733 1.00 54.38 117 PHE A N 1
ATOM 935 C CA . PHE A 1 117 ? -2.857 -16.059 1.668 1.00 54.38 117 PHE A CA 1
ATOM 936 C C . PHE A 1 117 ? -2.256 -17.177 0.836 1.00 54.38 117 PHE A C 1
ATOM 938 O O . PHE A 1 117 ? -2.864 -17.559 -0.154 1.00 54.38 117 PHE A O 1
ATOM 945 N N . THR A 1 118 ? -1.041 -17.605 1.148 1.00 52.59 118 THR A N 1
ATOM 946 C CA . THR A 1 118 ? -0.468 -18.849 0.629 1.00 52.59 118 THR A CA 1
ATOM 947 C C . THR A 1 118 ? -1.461 -19.966 0.967 1.00 52.59 118 THR A C 1
ATOM 949 O O . THR A 1 118 ? -1.509 -20.342 2.140 1.00 52.59 118 THR A O 1
ATOM 952 N N . PRO A 1 119 ? -2.312 -20.455 0.039 1.00 54.38 119 PRO A N 1
ATOM 953 C CA . PRO A 1 119 ? -3.307 -21.479 0.369 1.00 54.38 119 PRO A CA 1
ATOM 954 C C . PRO A 1 119 ? -2.654 -22.796 0.814 1.00 54.38 119 PRO A C 1
ATOM 956 O O . PRO A 1 119 ? -3.311 -23.649 1.399 1.00 54.38 119 PRO A O 1
ATOM 959 N N . GLU A 1 120 ? -1.361 -22.970 0.533 1.00 59.00 120 GLU A N 1
ATOM 960 C CA . GLU A 1 120 ? -0.520 -24.047 1.046 1.00 59.00 120 GLU A CA 1
ATOM 961 C C . GLU A 1 120 ? -0.217 -23.953 2.549 1.00 59.00 120 GLU A C 1
ATOM 963 O O . GLU A 1 120 ? 0.232 -24.938 3.136 1.00 59.00 120 GLU A O 1
ATOM 968 N N . CYS A 1 121 ? -0.455 -22.803 3.181 1.00 57.94 121 CYS A N 1
ATOM 969 C CA . CYS A 1 121 ? -0.351 -22.652 4.625 1.00 57.94 121 CYS A CA 1
ATOM 970 C C . CYS A 1 121 ? -1.720 -22.920 5.247 1.00 57.94 121 CYS A C 1
ATOM 972 O O . CYS A 1 121 ? -2.691 -22.224 4.954 1.00 57.94 121 CYS A O 1
ATOM 974 N N . GLU A 1 122 ? -1.791 -23.930 6.113 1.00 61.25 122 GLU A N 1
ATOM 975 C CA . GLU A 1 122 ? -2.982 -24.175 6.923 1.00 61.25 122 GLU A CA 1
ATOM 976 C C . GLU A 1 122 ? -3.283 -22.948 7.791 1.00 61.25 122 GLU A C 1
ATOM 978 O O . GLU A 1 122 ? -2.406 -22.427 8.486 1.00 61.25 122 GLU A O 1
ATOM 983 N N . ASP A 1 123 ? -4.533 -22.495 7.737 1.00 69.44 123 ASP A N 1
ATOM 984 C CA . ASP A 1 123 ? -5.043 -21.449 8.608 1.00 69.44 123 ASP A CA 1
ATOM 985 C C . ASP A 1 123 ? -5.258 -22.023 10.014 1.00 69.44 123 ASP A C 1
ATOM 987 O O . ASP A 1 123 ? -6.112 -22.886 10.233 1.00 69.44 123 ASP A O 1
ATOM 991 N N . TYR A 1 124 ? -4.449 -21.569 10.967 1.00 67.94 124 TYR A N 1
ATOM 992 C CA . TYR A 1 124 ? -4.602 -21.901 12.380 1.00 67.94 124 TYR A CA 1
ATOM 993 C C . TYR A 1 124 ? -5.405 -20.795 13.066 1.00 67.94 124 TYR A C 1
ATOM 995 O O . TYR A 1 124 ? -4.877 -20.069 13.913 1.00 67.94 124 TYR A O 1
ATOM 1003 N N . GLU A 1 125 ? -6.687 -20.665 12.709 1.00 72.88 125 GLU A N 1
ATOM 1004 C CA . GLU A 1 125 ? -7.593 -19.790 13.450 1.00 72.88 125 GLU A CA 1
ATOM 1005 C C . GLU A 1 125 ? -7.624 -20.231 1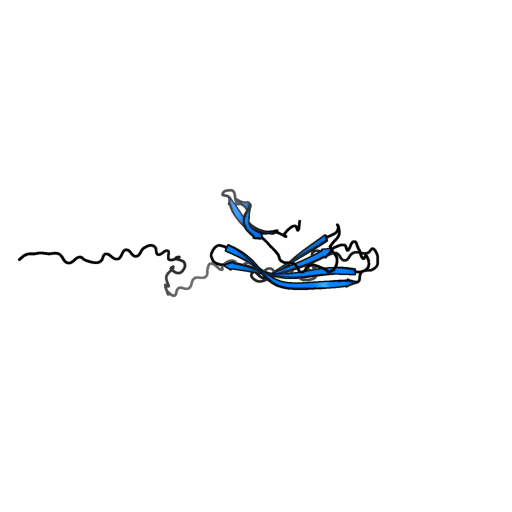4.924 1.00 72.88 125 GLU A C 1
ATOM 1007 O O . GLU A 1 125 ? -7.815 -21.419 15.227 1.00 72.88 125 GLU A O 1
ATOM 1012 N N . PRO A 1 126 ? -7.431 -19.307 15.883 1.00 61.38 126 PRO A N 1
ATOM 1013 C CA . PRO A 1 126 ? -7.599 -19.633 17.283 1.00 61.38 126 PRO A CA 1
ATOM 1014 C C . PRO A 1 126 ? -9.066 -19.997 17.511 1.00 61.38 126 PRO A C 1
ATOM 1016 O O . PRO A 1 126 ? -9.944 -19.141 17.450 1.00 61.38 126 PRO A O 1
ATOM 1019 N N . VAL A 1 127 ? -9.324 -21.275 17.796 1.00 73.00 127 VAL A N 1
ATOM 1020 C CA . VAL A 1 127 ? -10.642 -21.736 18.235 1.00 73.00 127 VAL A CA 1
ATOM 1021 C C . VAL A 1 127 ? -11.002 -20.915 19.466 1.00 73.00 127 VAL A C 1
ATOM 1023 O O . VAL A 1 127 ? -10.307 -21.006 20.486 1.00 73.00 127 VAL A O 1
ATOM 1026 N N . GLU A 1 128 ? -12.045 -20.085 19.359 1.00 60.47 128 GLU A N 1
ATOM 1027 C CA . GLU A 1 128 ? -12.624 -19.397 20.507 1.00 60.47 128 GLU A CA 1
ATOM 1028 C C . GLU A 1 128 ? -12.832 -20.465 21.578 1.00 60.47 128 GLU A C 1
ATOM 1030 O O . GLU A 1 128 ? -13.621 -21.395 21.403 1.00 60.47 128 GLU A O 1
ATOM 1035 N N . ARG A 1 129 ? -12.050 -20.402 22.664 1.00 51.16 129 ARG A N 1
ATOM 1036 C CA . ARG A 1 129 ? -12.313 -21.248 23.821 1.00 51.16 129 ARG A CA 1
ATOM 1037 C C . ARG A 1 129 ? -13.707 -20.858 24.269 1.00 51.16 129 ARG A C 1
ATOM 1039 O O . ARG A 1 129 ? -13.864 -19.805 24.885 1.00 51.16 129 ARG A O 1
ATOM 1046 N N . GLU A 1 130 ? -14.689 -21.701 23.956 1.00 48.81 130 GLU A N 1
ATOM 1047 C CA . GLU A 1 130 ? -15.960 -21.713 24.657 1.00 48.81 130 GLU A CA 1
ATOM 1048 C C . GLU A 1 130 ? -15.600 -21.610 26.132 1.00 48.81 130 GLU A C 1
ATOM 1050 O O . GLU A 1 130 ? -14.852 -22.436 26.669 1.00 48.81 130 GLU A O 1
ATOM 1055 N N . SER A 1 131 ? -15.997 -20.499 26.743 1.00 47.75 131 SER A N 1
ATOM 1056 C CA . SER A 1 131 ? -15.747 -20.233 28.143 1.00 47.75 131 SER A CA 1
ATOM 1057 C C . SER A 1 131 ? -16.302 -21.423 28.907 1.00 47.75 131 SER A C 1
ATOM 1059 O O . SER A 1 131 ? -17.516 -21.615 28.978 1.00 47.75 131 SER A O 1
ATOM 1061 N N . ALA A 1 132 ? -15.384 -22.260 29.401 1.00 40.88 132 ALA A N 1
ATOM 1062 C CA . ALA A 1 132 ? -15.667 -23.467 30.151 1.00 40.88 132 ALA A CA 1
ATOM 1063 C C . ALA A 1 132 ? -16.439 -23.073 31.411 1.00 40.88 132 ALA A C 1
ATOM 1065 O O . ALA A 1 132 ? -15.886 -22.823 32.480 1.00 40.88 132 ALA A O 1
ATOM 1066 N N . THR A 1 133 ? -17.747 -22.956 31.250 1.00 43.72 133 THR A N 1
ATOM 1067 C CA . THR A 1 133 ? -18.704 -22.757 32.313 1.00 43.72 133 THR A CA 1
ATOM 1068 C C . THR A 1 133 ? -19.081 -24.145 32.803 1.00 43.72 133 THR A C 1
ATOM 1070 O O . THR A 1 133 ? -19.588 -24.976 32.054 1.00 43.72 133 THR A O 1
ATOM 1073 N N . ASN A 1 134 ? -18.835 -24.350 34.099 1.00 40.56 134 ASN A N 1
ATOM 1074 C CA . ASN A 1 134 ? -19.154 -25.512 34.931 1.00 40.56 134 ASN A CA 1
ATOM 1075 C C . ASN A 1 134 ? -18.093 -26.620 35.004 1.00 40.56 134 ASN A C 1
ATOM 1077 O O . ASN A 1 134 ? -18.238 -27.672 34.395 1.00 40.56 134 ASN A O 1
ATOM 1081 N N . MET A 1 135 ? -17.158 -26.478 35.948 1.00 32.72 135 MET A N 1
ATOM 1082 C CA . MET A 1 135 ? -17.241 -27.293 37.167 1.00 32.72 135 MET A CA 1
ATOM 1083 C C . MET A 1 135 ? -16.923 -26.427 38.385 1.00 32.72 135 MET A C 1
ATOM 1085 O O . MET A 1 135 ? -15.884 -25.782 38.469 1.00 32.72 135 MET A O 1
ATOM 1089 N N . LYS A 1 136 ? -17.888 -26.385 39.302 1.00 39.34 136 LYS A N 1
ATOM 1090 C CA . LYS A 1 136 ? -17.785 -25.746 40.608 1.00 39.34 136 LYS A CA 1
ATOM 1091 C C . LYS A 1 136 ? -16.750 -26.491 41.450 1.00 39.34 136 LYS A C 1
ATOM 1093 O O . LYS A 1 136 ? -16.898 -27.696 41.637 1.00 39.34 136 LYS A O 1
ATOM 1098 N N . GLN A 1 137 ? -15.814 -25.766 42.047 1.00 33.50 137 GLN A N 1
ATOM 1099 C CA . GLN A 1 137 ? -15.444 -26.012 43.434 1.00 33.50 137 GLN A CA 1
ATOM 1100 C C . GLN A 1 137 ? -15.135 -24.662 44.082 1.00 33.50 137 GLN A C 1
ATOM 1102 O O . GLN A 1 137 ? -14.351 -23.873 43.563 1.00 33.50 137 GLN A O 1
ATOM 1107 N N . GLU A 1 138 ? -15.885 -24.388 45.141 1.00 44.81 138 GLU A N 1
ATOM 1108 C CA . GLU A 1 138 ? -15.852 -23.188 45.965 1.00 44.81 138 GLU A CA 1
ATOM 1109 C C . GLU A 1 138 ? -14.467 -23.036 46.604 1.00 44.81 138 GLU A C 1
ATOM 1111 O O . GLU A 1 138 ? -13.983 -23.980 47.220 1.00 44.81 138 GLU A O 1
ATOM 1116 N N . ASP A 1 139 ? -13.850 -21.867 46.445 1.00 35.75 139 ASP A N 1
ATOM 1117 C CA . ASP A 1 139 ? -13.174 -21.182 47.543 1.00 35.75 139 ASP A CA 1
ATOM 1118 C C . ASP A 1 139 ? -13.131 -19.676 47.243 1.00 35.75 139 ASP A C 1
ATOM 1120 O O . ASP A 1 139 ? -12.789 -19.204 46.158 1.00 35.75 139 ASP A O 1
ATOM 1124 N N . GLU A 1 140 ? -13.611 -18.945 48.232 1.00 42.47 140 GLU A N 1
ATOM 1125 C CA . GLU A 1 140 ? -13.958 -17.536 48.279 1.00 42.47 140 GLU A CA 1
ATOM 1126 C C . GLU A 1 140 ? -12.713 -16.636 48.263 1.00 42.47 140 GLU A C 1
ATOM 1128 O O . GLU A 1 140 ? -11.925 -16.651 49.205 1.00 42.47 140 GLU A O 1
ATOM 1133 N N . ILE A 1 141 ? -12.561 -15.791 47.235 1.00 37.25 141 ILE A N 1
ATOM 1134 C CA . ILE A 1 141 ? -11.835 -14.517 47.365 1.00 37.25 141 ILE A CA 1
ATOM 1135 C C . ILE A 1 141 ? -12.527 -13.467 46.485 1.00 37.25 141 ILE A C 1
ATOM 1137 O O . ILE A 1 141 ? -12.363 -13.424 45.268 1.00 37.25 141 ILE A O 1
ATOM 1141 N N . THR A 1 142 ? -13.347 -12.630 47.111 1.00 46.47 142 THR A N 1
ATOM 1142 C CA . THR A 1 142 ? -13.944 -11.431 46.515 1.00 46.47 142 THR A CA 1
ATOM 1143 C C . THR A 1 142 ? -12.863 -10.390 46.226 1.00 46.47 142 THR A C 1
ATOM 1145 O O . THR A 1 142 ? -12.232 -9.913 47.168 1.00 46.47 142 THR A O 1
ATOM 1148 N N . LEU A 1 143 ? -12.692 -9.984 44.965 1.00 39.44 143 LEU A N 1
ATOM 1149 C CA . LEU A 1 143 ? -12.021 -8.730 44.605 1.00 39.44 143 LEU A CA 1
ATOM 1150 C C . LEU A 1 143 ? -12.811 -8.010 43.503 1.00 39.44 143 LEU A C 1
ATOM 1152 O O . LEU A 1 143 ? -12.711 -8.322 42.324 1.00 39.44 143 LEU A O 1
ATOM 1156 N N . ASP A 1 144 ? -13.652 -7.119 44.019 1.00 32.91 144 ASP A N 1
ATOM 1157 C CA . ASP A 1 144 ? -14.219 -5.864 43.521 1.00 32.91 144 ASP A CA 1
ATOM 1158 C C . ASP A 1 144 ? -14.099 -5.491 42.031 1.00 32.91 144 ASP A C 1
ATOM 1160 O O . ASP A 1 144 ? -13.025 -5.400 41.435 1.00 32.91 144 ASP A O 1
ATOM 1164 N N . ASP A 1 145 ? -15.266 -5.171 41.484 1.00 42.25 145 ASP A N 1
ATOM 1165 C CA . ASP A 1 145 ? -15.595 -4.883 40.091 1.00 42.25 145 ASP A CA 1
ATOM 1166 C C . ASP A 1 145 ? -15.441 -3.374 39.809 1.00 42.25 145 ASP A C 1
ATOM 1168 O O . ASP A 1 145 ? -16.373 -2.678 39.403 1.00 42.25 145 ASP A O 1
ATOM 1172 N N . SER A 1 146 ? -14.256 -2.824 40.092 1.00 45.75 146 SER A N 1
ATOM 1173 C CA . SER A 1 146 ? -13.987 -1.391 39.924 1.00 45.75 146 SER A CA 1
ATOM 1174 C C . SER A 1 146 ? -12.609 -1.128 39.317 1.00 45.75 146 SER A C 1
ATOM 1176 O O . SER A 1 146 ? -11.655 -0.787 40.014 1.00 45.75 146 SER A O 1
ATOM 1178 N N . SER A 1 147 ? -12.482 -1.260 37.996 1.00 38.72 147 SER A N 1
ATOM 1179 C CA . SER A 1 147 ? -11.287 -0.761 37.301 1.00 38.72 147 SER A CA 1
ATOM 1180 C C . SER A 1 147 ? -11.540 -0.355 35.850 1.00 38.72 147 SER A C 1
ATOM 1182 O O . SER A 1 147 ? -10.700 -0.620 35.006 1.00 38.72 147 SER A O 1
ATOM 1184 N N . PHE A 1 148 ? -12.655 0.317 35.548 1.00 37.00 148 PHE A N 1
ATOM 1185 C CA . PHE A 1 148 ? -12.777 1.139 34.330 1.00 37.00 148 PHE A CA 1
ATOM 1186 C C . PHE A 1 148 ? -13.751 2.304 34.564 1.00 37.00 148 PHE A C 1
ATOM 1188 O O . PHE A 1 148 ? -14.840 2.344 34.001 1.00 37.00 148 PHE A O 1
ATOM 1195 N N . MET A 1 149 ? -13.367 3.260 35.413 1.00 32.62 149 MET A N 1
ATOM 1196 C CA . MET A 1 149 ? -14.051 4.553 35.524 1.00 32.62 149 MET A CA 1
ATOM 1197 C C . MET A 1 149 ? -13.090 5.646 35.056 1.00 32.62 149 MET A C 1
ATOM 1199 O O . MET A 1 149 ? -12.033 5.840 35.647 1.00 32.62 149 MET A O 1
ATOM 1203 N N . TRP A 1 150 ? -13.445 6.328 33.968 1.00 37.56 150 TRP A N 1
ATOM 1204 C CA . TRP A 1 150 ? -12.770 7.543 33.521 1.00 37.56 150 TRP A CA 1
ATOM 1205 C C . TRP A 1 150 ? -13.049 8.654 34.541 1.00 37.56 150 TRP A C 1
ATOM 1207 O O . TRP A 1 150 ? -14.209 9.003 34.758 1.00 37.56 150 TRP A O 1
ATOM 1217 N N . GLU A 1 151 ? -12.012 9.202 35.173 1.00 36.03 151 GLU A N 1
ATOM 1218 C CA . GLU A 1 151 ? -12.132 10.426 35.968 1.00 36.03 151 GLU A CA 1
ATOM 1219 C C . GLU A 1 151 ? -12.283 11.627 35.022 1.00 36.03 151 GLU A C 1
ATOM 1221 O O . GLU A 1 151 ? -11.318 12.112 34.432 1.00 36.03 151 GLU A O 1
ATOM 1226 N N . GLU A 1 152 ? -13.516 12.113 34.872 1.00 39.59 152 GLU A N 1
ATOM 1227 C CA . GLU A 1 152 ? -13.750 13.528 34.598 1.00 39.59 152 GLU A CA 1
ATOM 1228 C C . GLU A 1 152 ? -13.658 14.292 35.922 1.00 39.59 152 GLU A C 1
ATOM 1230 O O . GLU A 1 152 ? -14.552 14.187 36.760 1.00 39.59 152 GLU A O 1
ATOM 1235 N N . GLU A 1 153 ? -12.625 15.118 36.098 1.00 37.00 153 GLU A N 1
ATOM 1236 C CA . GLU A 1 153 ? -12.667 16.184 37.099 1.00 37.00 153 GLU A CA 1
ATOM 1237 C C . GLU A 1 153 ? -12.769 17.554 36.432 1.00 37.00 153 GLU A C 1
ATOM 1239 O O . GLU A 1 153 ? -11.837 18.088 35.827 1.00 37.00 153 GLU A O 1
ATOM 1244 N N . ALA A 1 154 ? -13.951 18.143 36.602 1.00 34.81 154 ALA A N 1
ATOM 1245 C CA . ALA A 1 154 ? -14.230 19.544 36.384 1.00 34.81 154 ALA A CA 1
ATOM 1246 C C . ALA A 1 154 ? -14.236 20.295 37.731 1.00 34.81 154 ALA A C 1
ATOM 1248 O O . ALA A 1 154 ? -14.921 19.896 38.667 1.00 34.81 154 ALA A O 1
ATOM 1249 N N . LYS A 1 155 ? -13.589 21.472 37.725 1.00 35.81 155 LYS A N 1
ATOM 1250 C CA . LYS A 1 155 ? -13.783 22.651 38.602 1.00 35.81 155 LYS A CA 1
ATOM 1251 C C . LYS A 1 155 ? -13.168 22.630 40.010 1.00 35.81 155 LYS A C 1
ATOM 1253 O O . LYS A 1 155 ? -13.753 22.142 40.969 1.00 35.81 155 LYS A O 1
ATOM 1258 N N . GLN A 1 156 ? -12.082 23.393 40.163 1.00 34.25 156 GLN A N 1
ATOM 1259 C CA . GLN A 1 156 ? -11.726 24.028 41.435 1.00 34.25 156 GLN A CA 1
ATOM 1260 C C . GLN A 1 156 ? -12.318 25.444 41.502 1.00 34.25 156 GLN A C 1
ATOM 1262 O O . GLN A 1 156 ? -11.861 26.359 40.819 1.00 34.25 156 GLN A O 1
ATOM 1267 N N . GLU A 1 157 ? -13.325 25.619 42.356 1.00 35.09 157 GLU A N 1
ATOM 1268 C CA . GLU A 1 157 ? -13.775 26.908 42.885 1.00 35.09 157 GLU A CA 1
ATOM 1269 C C . GLU A 1 157 ? -13.315 26.978 44.348 1.00 35.09 157 GLU A C 1
ATOM 1271 O O . GLU A 1 157 ? -13.923 26.386 45.238 1.00 35.09 157 GLU A O 1
ATOM 1276 N N . ILE A 1 158 ? -12.190 27.650 44.609 1.00 41.38 158 ILE A N 1
ATOM 1277 C CA . ILE A 1 158 ? -11.700 27.865 45.974 1.00 41.38 158 ILE A CA 1
ATOM 1278 C C . ILE A 1 158 ? -12.245 29.206 46.466 1.00 41.38 158 ILE A C 1
ATOM 1280 O O . ILE A 1 158 ? -11.751 30.278 46.124 1.00 41.38 158 ILE A O 1
ATOM 1284 N N . THR A 1 159 ? -13.277 29.115 47.302 1.00 34.34 159 THR A N 1
ATOM 1285 C CA . THR A 1 159 ? -13.786 30.204 48.139 1.00 34.34 159 THR A CA 1
ATOM 1286 C C . THR A 1 159 ? -12.721 30.595 49.169 1.00 34.34 159 THR A C 1
ATOM 1288 O O . THR A 1 159 ? -12.494 29.880 50.147 1.00 34.34 159 THR A O 1
ATOM 1291 N N . ALA A 1 160 ? -12.071 31.745 48.981 1.00 40.53 160 ALA A N 1
ATOM 1292 C CA . ALA A 1 160 ? -11.266 32.381 50.020 1.00 40.53 160 ALA A CA 1
ATOM 1293 C C . ALA A 1 160 ? -12.174 33.205 50.949 1.00 40.53 160 ALA A C 1
ATOM 1295 O O . ALA A 1 160 ? -12.847 34.145 50.527 1.00 40.53 160 ALA A O 1
ATOM 1296 N N . ARG A 1 161 ? -12.187 32.825 52.232 1.00 37.09 161 ARG A N 1
ATOM 1297 C CA . ARG A 1 161 ? -12.833 33.538 53.343 1.00 37.09 161 ARG A CA 1
ATOM 1298 C C . ARG A 1 161 ? -12.412 35.013 53.394 1.00 37.09 161 ARG A C 1
ATOM 1300 O O . ARG A 1 161 ? -11.224 35.323 53.398 1.00 37.09 161 ARG A O 1
ATOM 1307 N N . GLN A 1 162 ? -13.398 35.894 53.543 1.00 40.34 162 GLN A N 1
ATOM 1308 C CA . GLN A 1 162 ? -13.212 37.277 53.986 1.00 40.34 162 GLN A CA 1
ATOM 1309 C C . GLN A 1 162 ? -12.731 37.356 55.445 1.00 40.34 162 GLN A C 1
ATOM 1311 O O . GLN A 1 162 ? -13.113 36.512 56.259 1.00 40.34 162 GLN A O 1
ATOM 1316 N N . PRO A 1 163 ? -12.043 38.446 55.818 1.00 40.72 163 PRO A N 1
ATOM 1317 C CA . PRO A 1 163 ? -12.179 39.056 57.130 1.00 40.72 163 PRO A CA 1
ATOM 1318 C C . PRO A 1 163 ? -12.964 40.381 57.021 1.00 40.72 163 PRO A C 1
ATOM 1320 O O . PRO A 1 163 ? -12.481 41.364 56.466 1.00 40.72 163 PRO A O 1
ATOM 1323 N N . GLU A 1 164 ? -14.180 40.416 57.566 1.00 39.75 164 GLU A N 1
ATOM 1324 C CA . GLU A 1 164 ? -14.847 41.643 58.045 1.00 39.75 164 GLU A CA 1
ATOM 1325 C C . GLU A 1 164 ? -14.471 41.806 59.539 1.00 39.75 164 GLU A C 1
ATOM 1327 O O . GLU A 1 164 ? -14.325 40.807 60.234 1.00 39.75 164 GLU A O 1
ATOM 1332 N N . LYS A 1 165 ? -14.299 42.985 60.150 1.00 39.94 165 LYS A N 1
ATOM 1333 C CA . LYS A 1 165 ? -14.901 44.294 59.885 1.00 39.94 165 LYS A CA 1
ATOM 1334 C C . LYS A 1 165 ? -14.210 45.388 60.726 1.00 39.94 165 LYS A C 1
ATOM 1336 O O . LYS A 1 165 ? -13.813 45.103 61.850 1.00 39.94 165 LYS A O 1
ATOM 1341 N N . ALA A 1 166 ? -14.280 46.619 60.200 1.00 39.03 166 ALA A N 1
ATOM 1342 C CA . ALA A 1 166 ? -14.558 47.901 60.884 1.00 39.03 166 ALA A CA 1
ATOM 1343 C C . ALA A 1 166 ? -13.538 48.463 61.906 1.00 39.03 166 ALA A C 1
ATOM 1345 O O . ALA A 1 166 ? -12.952 47.723 62.675 1.00 39.03 166 ALA A O 1
ATOM 1346 N N . SER A 1 167 ? -13.342 49.770 62.119 1.00 38.38 167 SER A N 1
ATOM 1347 C CA . SER A 1 167 ? -13.619 51.054 61.445 1.00 38.38 167 SER A CA 1
ATOM 1348 C C . SER A 1 167 ? -13.228 52.157 62.459 1.00 38.38 167 SER A C 1
ATOM 1350 O O . SER A 1 167 ? -13.511 51.985 63.638 1.00 38.38 167 SER A O 1
ATOM 1352 N N . ILE A 1 168 ? -12.716 53.301 61.973 1.00 41.84 168 ILE A N 1
ATOM 1353 C CA . ILE A 1 168 ? -12.769 54.663 62.574 1.00 41.84 168 ILE A CA 1
ATOM 1354 C C . ILE A 1 168 ? -11.917 54.924 63.842 1.00 41.84 168 ILE A C 1
ATOM 1356 O O . ILE A 1 168 ? -12.259 54.465 64.926 1.00 41.84 168 ILE A O 1
ATOM 1360 N N . GLN A 1 169 ? -10.893 55.787 63.742 1.00 39.53 169 GLN A N 1
ATOM 1361 C CA . GLN A 1 169 ? -10.994 57.242 63.982 1.00 39.53 169 GLN A CA 1
ATOM 1362 C C . GLN A 1 169 ? -9.763 57.980 63.444 1.00 39.53 169 GLN A C 1
ATOM 1364 O O . GLN A 1 169 ? -8.655 57.407 63.525 1.00 39.53 169 GLN A O 1
#

Secondary structure (DSSP, 8-state):
-----EEEEEEEEEEE-TTSPEEEEEEEEEEEE---PPPPSS-EEEEEEEEEEE-STTEEEEEEEEEESS-SSEEEEEEEEEEEEEETTEEEEEEEEEEEEEEE--TT----------TTS-----------------------S--------------PPP-------

Radius of gyration: 28.7 Å; chains: 1; bounding box: 49×84×86 Å

Organism: Prunus persica (NCBI:txid3760)

Sequence (169 aa):
MFKVDEIIAYFLKRKVNDDCDIAYSLVQLYKLKGLEIADPPLQFGEFVTDYLVHLGNQDLVHVKTGANEECDEVQHLCITTFQIVQEGTRHMIETLQSIVLPVDIEAGNWFILTFGFTPECEDYEPVERESATNMKQEDEITLDDSSFMWEEEAKQEITARQPEKASIQ

Foldseek 3Di:
DDDFDKDWDWDWDWDQDPVRDIDIDIDTDDIETHDDWDDDPADADDAKAWDWDDPDDQKIKIWIWHDGPVDQQKIKIKIWIWGFDDDPPDTYIGTPDIDIDIDTDDRPDDDHDDDDPPPVDDDPDPDPPPPPPDDDDDDDDDDDDDDDDDDDDDDDDDDDDDDDDDDDD

pLDDT: mean 71.77, std 20.97, range [32.62, 95.0]